Protein AF-A0A7G1I6B5-F1 (afdb_monomer)

Organism: Mycobacterium kansasii (NCBI:txid1768)

Radius of gyration: 16.51 Å; Cα contacts (8 Å, |Δi|>4): 74; chains: 1; bounding box: 40×28×38 Å

Solvent-accessible surface area (backbone atoms only — not comparable to full-atom values): 5329 Å² total; per-residue (Å²): 113,48,65,35,56,87,69,47,82,41,80,62,64,79,61,66,52,69,52,68,43,63,45,97,85,70,43,82,71,48,78,46,77,49,64,41,65,67,42,49,50,52,53,52,52,52,29,52,77,69,73,32,54,24,70,73,54,49,55,52,50,52,52,66,68,65,73,58,79,55,91,90,68,52,62,94,92,60,53,98,55,89,83,129

pLDDT: mean 88.35, std 6.61, range [59.81, 98.0]

Structure (mmCIF, N/CA/C/O backbone):
data_AF-A0A7G1I6B5-F1
#
_entry.id   AF-A0A7G1I6B5-F1
#
loop_
_atom_site.group_PDB
_atom_site.id
_atom_site.type_symbol
_atom_site.label_atom_id
_atom_site.label_alt_id
_atom_site.label_comp_id
_atom_site.label_asym_id
_atom_site.label_entity_id
_atom_site.label_seq_id
_atom_site.pdbx_PDB_ins_code
_atom_site.Cartn_x
_atom_site.Cartn_y
_atom_site.Cartn_z
_atom_site.occupancy
_atom_site.B_iso_or_equiv
_atom_site.auth_seq_id
_atom_site.auth_comp_id
_atom_site.auth_asym_id
_atom_site.auth_atom_id
_atom_site.pdbx_PDB_model_num
ATOM 1 N N . MET A 1 1 ? 1.687 1.488 8.022 1.00 81.81 1 MET A N 1
ATOM 2 C CA . MET A 1 1 ? 0.881 2.265 8.994 1.00 81.81 1 MET A CA 1
ATOM 3 C C . MET A 1 1 ? -0.348 2.821 8.294 1.00 81.81 1 MET A C 1
ATOM 5 O O . MET A 1 1 ? -0.282 3.106 7.103 1.00 81.81 1 MET A O 1
ATOM 9 N N . VAL A 1 2 ? -1.450 2.962 9.017 1.00 86.56 2 VAL A N 1
ATOM 10 C CA . VAL A 1 2 ? -2.747 3.442 8.535 1.00 86.56 2 VAL A CA 1
ATOM 11 C C . VAL A 1 2 ? -3.247 4.538 9.481 1.00 86.56 2 VAL A C 1
ATOM 13 O O . VAL A 1 2 ? -2.955 4.485 10.670 1.00 86.56 2 VAL A O 1
ATOM 16 N N . VAL A 1 3 ? -3.964 5.539 8.968 1.00 90.94 3 VAL A N 1
ATOM 17 C CA . VAL A 1 3 ? -4.585 6.595 9.788 1.00 90.94 3 VAL A CA 1
ATOM 18 C C . VAL A 1 3 ? -6.076 6.301 9.916 1.00 90.94 3 VAL A C 1
ATOM 20 O O . VAL A 1 3 ? -6.758 6.181 8.897 1.00 90.94 3 VAL A O 1
ATOM 23 N N . ASP A 1 4 ? -6.554 6.135 11.147 1.00 91.81 4 ASP A N 1
ATOM 24 C CA . ASP A 1 4 ? -7.960 5.870 11.451 1.00 91.81 4 ASP A CA 1
ATOM 25 C C . ASP A 1 4 ? -8.841 7.129 11.326 1.00 91.81 4 ASP A C 1
ATOM 27 O O . ASP A 1 4 ? -8.360 8.216 10.999 1.00 91.81 4 ASP A O 1
ATOM 31 N N . ALA A 1 5 ? -10.151 6.973 11.533 1.00 92.44 5 ALA A N 1
ATOM 32 C CA . ALA A 1 5 ? -11.120 8.066 11.413 1.00 92.44 5 ALA A CA 1
ATOM 33 C C . ALA A 1 5 ? -10.875 9.240 12.384 1.00 92.44 5 ALA A C 1
ATOM 35 O O . ALA A 1 5 ? -11.241 10.368 12.065 1.00 92.44 5 ALA A O 1
ATOM 36 N N . ASP A 1 6 ? -10.218 8.992 13.520 1.00 92.62 6 ASP A N 1
ATOM 37 C CA . ASP 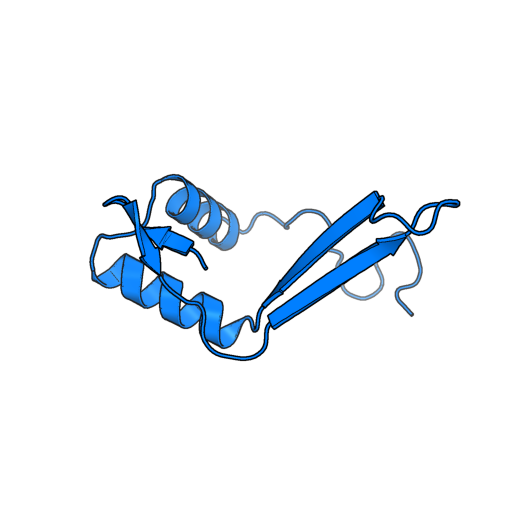A 1 6 ? -9.922 9.997 14.547 1.00 92.62 6 ASP A CA 1
ATOM 38 C C . ASP A 1 6 ? -8.527 10.626 14.357 1.00 92.62 6 ASP A C 1
ATOM 40 O O . ASP A 1 6 ? -8.067 11.412 15.186 1.00 92.62 6 ASP A O 1
A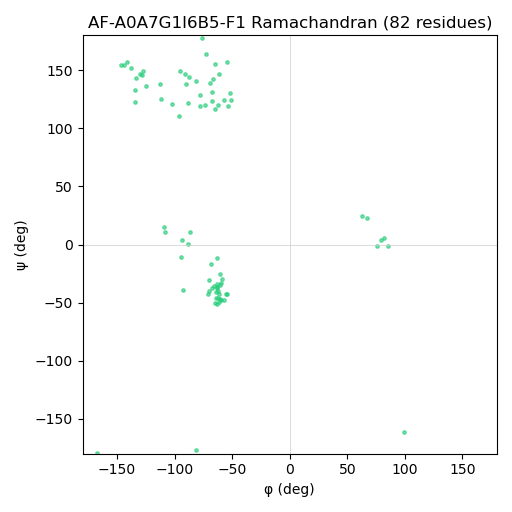TOM 44 N N . GLY A 1 7 ? -7.813 10.263 13.284 1.00 91.06 7 GLY A N 1
ATOM 45 C CA . GLY A 1 7 ? -6.432 10.687 13.045 1.00 91.06 7 GLY A CA 1
ATOM 46 C C . GLY A 1 7 ? -5.382 9.858 13.796 1.00 91.06 7 GLY A C 1
ATOM 47 O O . GLY A 1 7 ? -4.188 10.165 13.729 1.00 91.06 7 GLY A O 1
ATOM 48 N N . GLY A 1 8 ? -5.796 8.793 14.487 1.00 92.44 8 GLY A N 1
ATOM 49 C CA . GLY A 1 8 ? -4.921 7.857 15.181 1.00 92.44 8 GLY A CA 1
ATOM 50 C C . GLY A 1 8 ? -4.093 7.017 14.211 1.00 92.44 8 GLY A C 1
ATOM 51 O O . GLY A 1 8 ? -4.570 6.552 13.174 1.00 92.44 8 GLY A O 1
ATOM 52 N N . ARG A 1 9 ? -2.816 6.812 14.543 1.00 93.12 9 ARG A N 1
ATOM 53 C CA . ARG A 1 9 ? -1.891 5.994 13.751 1.00 93.12 9 ARG A CA 1
ATOM 54 C C . ARG A 1 9 ? -1.970 4.537 14.187 1.00 93.12 9 ARG A C 1
ATOM 56 O O . ARG A 1 9 ? -1.694 4.220 15.337 1.00 93.12 9 ARG A O 1
ATOM 63 N N . GLN A 1 10 ? -2.296 3.669 13.241 1.00 91.94 10 GLN A N 1
ATOM 64 C CA . GLN A 1 10 ? -2.444 2.233 13.430 1.00 91.94 10 GLN A CA 1
ATOM 65 C C . GLN A 1 10 ? -1.327 1.495 12.691 1.00 91.94 10 GLN A C 1
ATOM 67 O O . GLN A 1 10 ? -1.102 1.696 11.489 1.00 91.94 10 GLN A O 1
ATOM 72 N N . GLU A 1 11 ? -0.588 0.657 13.407 1.00 90.69 11 GLU A N 1
ATOM 73 C CA . GLU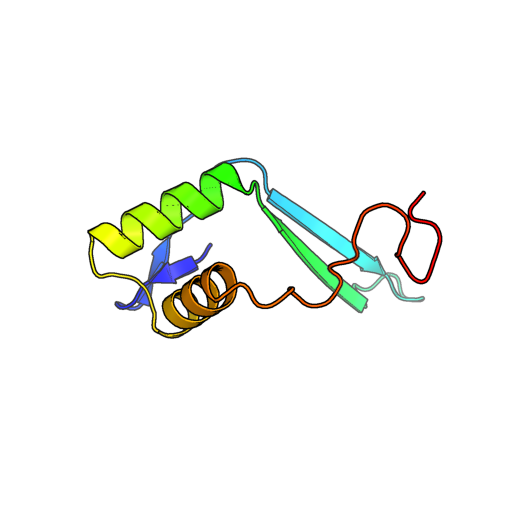 A 1 11 ? 0.494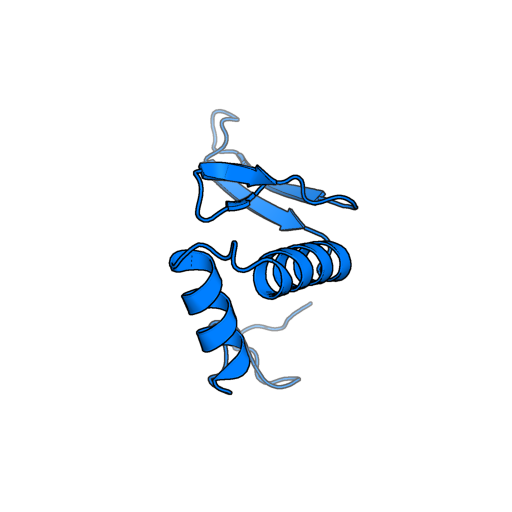 -0.137 12.836 1.00 90.69 11 GLU A CA 1
ATOM 74 C C . GLU A 1 11 ? -0.052 -1.398 12.155 1.00 90.69 11 GLU A C 1
ATOM 76 O O . GLU A 1 11 ? -0.987 -2.031 12.640 1.00 90.69 11 GLU A O 1
ATOM 81 N N . ILE A 1 12 ? 0.528 -1.751 11.005 1.00 89.12 12 ILE A N 1
ATOM 82 C CA . ILE A 1 12 ? 0.274 -3.042 10.364 1.00 89.12 12 ILE A CA 1
ATOM 83 C C . ILE A 1 12 ? 1.417 -3.947 10.804 1.00 89.12 12 ILE A C 1
ATOM 85 O O . ILE A 1 12 ? 2.555 -3.725 10.394 1.00 89.12 12 ILE A O 1
ATOM 89 N N . TYR A 1 13 ? 1.113 -4.932 11.641 1.00 90.31 13 TYR A N 1
ATOM 90 C CA . TYR A 1 13 ? 2.078 -5.955 12.037 1.00 90.31 13 TYR A CA 1
ATOM 91 C C . TYR A 1 13 ? 2.344 -6.941 10.889 1.00 90.31 13 TYR A C 1
ATOM 93 O O . TYR A 1 13 ? 1.577 -7.006 9.934 1.00 90.31 13 TYR A O 1
ATOM 101 N N . GLY A 1 14 ? 3.426 -7.716 10.980 1.00 87.31 14 GLY A N 1
ATOM 102 C CA . GLY A 1 14 ? 3.779 -8.735 9.986 1.00 87.31 14 GLY A CA 1
ATOM 103 C C . GLY A 1 14 ? 4.841 -8.284 8.981 1.00 87.31 14 GLY A C 1
ATOM 104 O O . GLY A 1 14 ? 5.606 -7.353 9.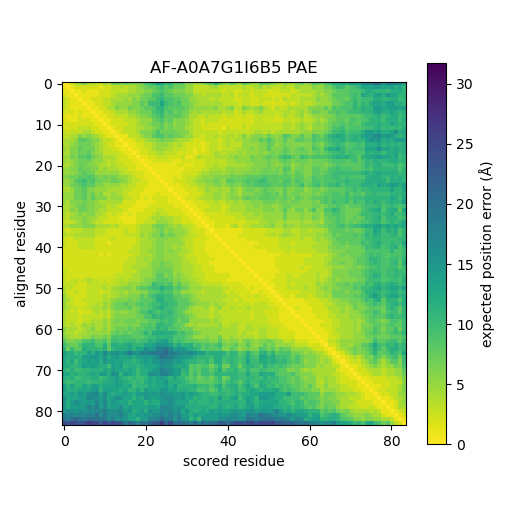230 1.00 87.31 14 GLY A O 1
ATOM 105 N N . ILE A 1 15 ? 4.922 -8.992 7.851 1.00 89.25 15 ILE A N 1
ATOM 106 C CA . ILE A 1 15 ? 5.909 -8.706 6.804 1.00 89.25 15 ILE A CA 1
ATOM 107 C C . ILE A 1 15 ? 5.441 -7.502 5.994 1.00 89.25 15 ILE A C 1
ATOM 109 O O . ILE A 1 15 ? 4.328 -7.468 5.470 1.00 89.25 15 ILE A O 1
ATOM 113 N N . GLY A 1 16 ? 6.333 -6.534 5.853 1.00 90.25 16 GLY A N 1
ATOM 114 C CA . GLY A 1 16 ? 6.186 -5.425 4.932 1.00 90.25 16 GLY A CA 1
ATOM 115 C C . GLY A 1 16 ? 7.525 -5.100 4.299 1.00 90.25 16 GLY A C 1
ATOM 116 O O . GLY A 1 16 ? 8.585 -5.418 4.841 1.00 90.25 16 GLY A O 1
ATOM 117 N N . GLY A 1 17 ? 7.473 -4.469 3.140 1.00 90.81 17 GLY A N 1
ATOM 118 C CA . GLY A 1 17 ? 8.659 -4.004 2.449 1.00 90.81 17 GLY A CA 1
ATOM 119 C C . GLY A 1 17 ? 8.298 -3.062 1.321 1.00 90.81 17 GLY A C 1
ATOM 120 O O . GLY A 1 17 ? 7.128 -2.766 1.073 1.00 90.81 17 GLY A O 1
ATOM 121 N N . SER A 1 18 ? 9.325 -2.606 0.623 1.00 93.38 18 SER A N 1
ATOM 122 C CA . SER A 1 18 ? 9.163 -1.670 -0.477 1.00 93.38 18 SER A CA 1
ATOM 123 C C . SER A 1 18 ? 9.994 -2.133 -1.657 1.00 93.38 18 SER A C 1
ATOM 125 O O . SER A 1 18 ? 11.168 -2.471 -1.518 1.00 93.38 18 SER A O 1
ATOM 127 N N . TRP A 1 19 ? 9.385 -2.132 -2.833 1.00 92.88 19 TRP A N 1
ATOM 128 C CA . TRP A 1 19 ? 10.116 -2.173 -4.088 1.00 92.88 19 TRP A CA 1
ATOM 129 C C . TRP A 1 19 ? 10.395 -0.745 -4.509 1.00 92.88 19 TRP A C 1
ATOM 131 O O . TRP A 1 19 ? 9.525 0.119 -4.405 1.00 92.88 19 TRP A O 1
ATOM 141 N N . PHE A 1 20 ? 11.596 -0.491 -5.001 1.00 96.19 20 PHE A N 1
ATOM 142 C CA . PHE A 1 20 ? 11.948 0.811 -5.531 1.00 96.19 20 PHE A CA 1
ATOM 143 C C . PHE A 1 20 ? 12.875 0.665 -6.728 1.00 96.19 20 PHE A C 1
ATOM 145 O O . PHE A 1 20 ? 13.607 -0.318 -6.854 1.00 96.19 20 PHE A O 1
ATOM 152 N N . ARG A 1 21 ? 12.846 1.666 -7.605 1.00 95.62 21 ARG A N 1
ATOM 153 C CA . ARG A 1 21 ? 13.806 1.805 -8.700 1.00 95.62 21 ARG A CA 1
ATOM 154 C C . ARG A 1 21 ? 14.678 3.018 -8.451 1.00 95.62 21 ARG A C 1
ATOM 156 O O . ARG A 1 21 ? 14.164 4.066 -8.068 1.00 95.62 21 ARG A O 1
ATOM 163 N N . LEU A 1 22 ? 15.973 2.874 -8.706 1.00 97.62 22 LEU A N 1
ATOM 164 C CA . LEU A 1 22 ? 16.909 3.990 -8.706 1.00 97.62 22 LEU A CA 1
ATOM 165 C C . LEU A 1 22 ? 17.031 4.598 -10.112 1.00 97.62 22 LEU A C 1
ATOM 167 O O . LEU A 1 22 ? 16.950 3.873 -11.108 1.00 97.62 22 LEU A O 1
ATOM 171 N N . ASN A 1 23 ? 17.238 5.909 -10.190 1.00 96.88 23 ASN A N 1
ATOM 172 C CA . ASN A 1 23 ? 17.593 6.608 -11.423 1.00 96.88 23 ASN A CA 1
ATOM 173 C C . ASN A 1 23 ? 19.107 6.488 -11.714 1.00 96.88 23 ASN A C 1
ATOM 175 O O . ASN A 1 23 ? 19.854 5.839 -10.975 1.00 96.88 23 ASN A O 1
ATOM 179 N N . ALA A 1 24 ? 19.570 7.136 -12.787 1.00 97.31 24 ALA A N 1
ATOM 180 C CA . ALA A 1 24 ? 20.986 7.148 -13.172 1.00 97.31 24 ALA A CA 1
ATOM 181 C C . ALA A 1 24 ? 21.914 7.715 -12.076 1.00 97.31 24 ALA A C 1
ATOM 183 O O . ALA A 1 24 ? 23.044 7.253 -11.925 1.00 97.31 24 ALA A O 1
ATOM 184 N N . ASP A 1 25 ? 21.406 8.638 -11.258 1.00 98.00 25 ASP A N 1
ATOM 185 C CA . ASP A 1 25 ? 22.123 9.266 -10.144 1.00 98.00 25 ASP A CA 1
ATOM 186 C C . ASP A 1 25 ? 22.026 8.464 -8.833 1.00 98.00 25 ASP A C 1
ATOM 188 O O . ASP A 1 25 ? 22.412 8.949 -7.770 1.00 98.00 25 ASP A O 1
ATOM 192 N N . LYS A 1 26 ? 21.521 7.222 -8.889 1.00 96.19 26 LYS A N 1
ATOM 193 C CA . LYS A 1 26 ? 21.302 6.331 -7.734 1.00 96.19 26 LYS A CA 1
ATOM 194 C C . LYS A 1 26 ? 20.293 6.875 -6.707 1.00 96.19 26 LYS A C 1
ATOM 196 O O . LYS A 1 26 ? 20.320 6.469 -5.547 1.00 96.19 26 LYS A O 1
ATOM 201 N N . LEU A 1 27 ? 19.382 7.753 -7.124 1.00 97.50 27 LEU A N 1
ATOM 202 C CA . LEU A 1 27 ? 18.277 8.267 -6.308 1.00 97.50 27 LEU A CA 1
ATOM 203 C C . LEU A 1 27 ? 16.999 7.462 -6.549 1.00 97.50 27 LEU A C 1
ATOM 205 O O . LEU A 1 27 ? 16.779 6.976 -7.653 1.00 97.50 27 LEU A O 1
ATOM 209 N N . ILE A 1 28 ? 16.132 7.345 -5.539 1.00 96.50 28 ILE A N 1
ATOM 210 C CA . ILE A 1 28 ? 14.839 6.655 -5.673 1.00 96.50 28 ILE A CA 1
ATOM 211 C C . ILE A 1 28 ? 13.949 7.421 -6.657 1.00 96.50 28 ILE A C 1
ATOM 213 O O . ILE A 1 28 ? 13.555 8.555 -6.402 1.00 96.50 28 ILE A O 1
ATOM 217 N N . GLU A 1 29 ? 13.610 6.779 -7.770 1.00 96.81 29 GLU A N 1
ATOM 218 C CA . GLU A 1 29 ? 12.743 7.330 -8.811 1.00 96.81 29 GLU A CA 1
ATOM 219 C C . GLU A 1 29 ? 11.276 6.956 -8.594 1.00 96.81 29 GLU A C 1
ATOM 221 O O . GLU A 1 29 ? 10.378 7.771 -8.791 1.00 96.81 29 GLU A O 1
ATOM 226 N N . TRP A 1 30 ? 11.015 5.725 -8.154 1.00 95.62 30 TRP A N 1
ATOM 227 C CA . TRP A 1 30 ? 9.697 5.323 -7.674 1.00 95.62 30 TRP A CA 1
ATOM 228 C C . TRP A 1 30 ? 9.817 4.297 -6.555 1.00 95.62 30 TRP A C 1
ATOM 230 O O . TRP A 1 30 ? 10.785 3.539 -6.503 1.00 95.62 30 TRP A O 1
ATOM 240 N N . GLN A 1 31 ? 8.794 4.255 -5.700 1.00 95.12 31 GLN A N 1
ATOM 241 C CA . GLN A 1 31 ? 8.630 3.278 -4.627 1.00 95.12 31 GLN A CA 1
ATOM 242 C C . GLN A 1 31 ? 7.195 2.725 -4.619 1.00 95.12 31 GLN A C 1
ATOM 244 O O . GLN A 1 31 ? 6.222 3.437 -4.906 1.00 95.12 31 GLN A O 1
ATOM 249 N N . ARG A 1 32 ? 7.066 1.435 -4.308 1.00 91.06 32 ARG A N 1
ATOM 250 C CA . ARG A 1 32 ? 5.806 0.728 -4.075 1.00 91.06 32 ARG A CA 1
ATOM 251 C C . ARG A 1 32 ? 5.942 -0.120 -2.823 1.00 91.06 32 ARG A C 1
ATOM 253 O O . ARG A 1 32 ? 6.813 -0.981 -2.759 1.00 91.06 32 ARG A O 1
ATOM 260 N N . ASP A 1 33 ? 5.069 0.119 -1.859 1.00 90.25 33 ASP A N 1
ATOM 261 C CA . ASP A 1 33 ? 5.040 -0.652 -0.623 1.00 90.25 33 ASP A CA 1
ATOM 262 C C . ASP A 1 33 ? 4.162 -1.889 -0.791 1.00 90.25 33 ASP A C 1
ATOM 264 O O . ASP A 1 33 ? 3.126 -1.848 -1.462 1.00 90.25 33 ASP A O 1
ATOM 268 N N . PHE A 1 34 ? 4.563 -2.980 -0.152 1.00 88.06 34 PHE A N 1
ATOM 269 C CA . PHE A 1 34 ? 3.763 -4.184 -0.012 1.00 88.06 34 PHE A CA 1
ATOM 270 C C . PHE A 1 34 ? 3.694 -4.580 1.460 1.00 88.06 34 PHE A C 1
ATOM 272 O O . PHE A 1 34 ? 4.614 -4.339 2.243 1.00 88.06 34 PHE A O 1
ATOM 279 N N . PHE A 1 35 ? 2.581 -5.199 1.828 1.00 89.38 35 PHE A N 1
ATOM 280 C CA . PHE A 1 35 ? 2.311 -5.665 3.179 1.00 89.38 35 PHE A CA 1
ATOM 281 C C . PHE A 1 35 ? 1.665 -7.039 3.103 1.00 89.38 35 PHE A C 1
ATOM 283 O O . PHE A 1 35 ? 0.974 -7.350 2.129 1.00 89.38 35 PHE A O 1
ATOM 290 N N . ASP A 1 36 ? 1.862 -7.838 4.144 1.00 88.31 36 ASP A N 1
ATOM 291 C CA . ASP A 1 36 ? 1.162 -9.101 4.302 1.00 88.31 36 ASP A CA 1
ATOM 292 C C . ASP A 1 36 ? -0.359 -8.889 4.283 1.00 88.31 36 ASP A C 1
ATOM 294 O O . ASP A 1 36 ? -0.924 -8.119 5.068 1.00 88.31 36 ASP A O 1
ATOM 298 N N . PHE A 1 37 ? -1.031 -9.596 3.375 1.00 84.75 37 PHE A N 1
ATOM 299 C CA . PHE A 1 37 ? -2.466 -9.442 3.157 1.00 84.75 37 PHE A CA 1
ATOM 300 C C . PHE A 1 37 ? -3.282 -9.826 4.398 1.00 84.75 37 PHE A C 1
ATOM 302 O O . PHE A 1 37 ? -4.283 -9.170 4.699 1.00 84.75 37 PHE A O 1
ATOM 309 N N . GLY A 1 38 ? -2.851 -10.856 5.135 1.00 87.56 38 GLY A N 1
ATOM 310 C CA . GLY A 1 38 ? -3.536 -11.335 6.333 1.00 87.56 38 GLY A CA 1
ATOM 311 C C . GLY A 1 38 ? -3.565 -10.279 7.436 1.00 87.56 38 GLY A C 1
ATOM 3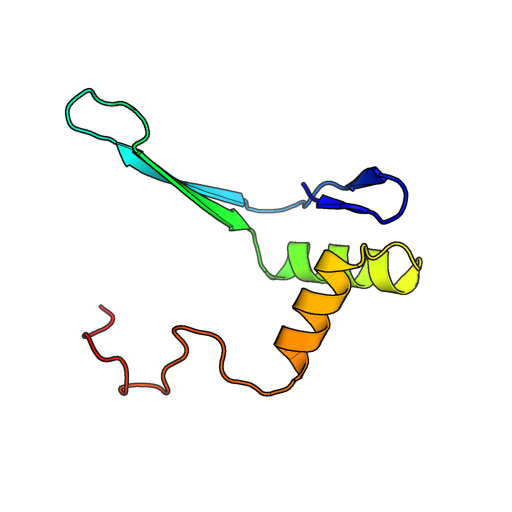12 O O . GLY A 1 38 ? -4.638 -9.939 7.938 1.00 87.56 38 GLY A O 1
ATOM 313 N N . HIS A 1 39 ? -2.410 -9.700 7.764 1.00 91.25 39 HIS A N 1
ATOM 314 C CA . HIS A 1 39 ? -2.317 -8.665 8.795 1.00 91.25 39 HIS A CA 1
ATOM 315 C C . HIS A 1 39 ? -3.008 -7.356 8.400 1.00 91.25 39 HIS A C 1
ATOM 317 O O . HIS A 1 39 ? -3.669 -6.738 9.239 1.00 91.25 39 HIS A O 1
ATOM 323 N N . VAL A 1 40 ? -2.925 -6.947 7.126 1.00 89.88 40 VAL A N 1
ATOM 324 C CA . VAL A 1 40 ? -3.693 -5.794 6.625 1.00 89.88 40 VAL A CA 1
ATOM 325 C C . VAL A 1 40 ? -5.191 -6.043 6.793 1.00 89.88 40 VAL A C 1
ATOM 327 O O . VAL A 1 40 ? -5.898 -5.197 7.339 1.00 89.88 40 VAL A O 1
ATOM 330 N N . SER A 1 41 ? -5.673 -7.216 6.379 1.00 88.56 41 SER A N 1
ATOM 331 C CA . SER A 1 41 ? -7.091 -7.574 6.482 1.00 88.56 41 SER A CA 1
ATOM 332 C C . SER A 1 41 ? -7.564 -7.602 7.936 1.00 88.56 41 SER A C 1
ATOM 334 O O . SER A 1 41 ? -8.629 -7.069 8.246 1.00 88.56 41 SER A O 1
ATOM 336 N N . ALA A 1 42 ? -6.759 -8.160 8.845 1.00 91.56 42 ALA A N 1
ATOM 337 C CA . ALA A 1 42 ? -7.069 -8.211 10.270 1.00 91.56 42 ALA A CA 1
ATOM 338 C C . ALA A 1 42 ? -7.215 -6.809 10.883 1.00 91.56 42 ALA A C 1
ATOM 340 O O . ALA A 1 42 ? -8.210 -6.542 11.561 1.00 91.56 42 ALA A O 1
ATOM 341 N N . LEU A 1 43 ? -6.280 -5.896 10.591 1.00 92.75 43 LEU A N 1
ATOM 342 C CA . LEU A 1 43 ? -6.352 -4.514 11.071 1.00 92.75 43 LEU A CA 1
ATOM 343 C C . LEU A 1 43 ? -7.593 -3.794 10.528 1.00 92.75 43 LEU A C 1
ATOM 345 O O . LEU A 1 43 ? -8.312 -3.139 11.281 1.00 92.75 43 LEU A O 1
ATOM 349 N N . TYR A 1 44 ? -7.876 -3.928 9.231 1.00 90.44 44 TYR A N 1
ATOM 350 C CA . TYR A 1 44 ? -9.033 -3.273 8.614 1.00 90.44 44 TYR A CA 1
ATOM 351 C C . TYR A 1 44 ? -10.353 -3.805 9.191 1.00 90.44 44 TYR A C 1
ATOM 353 O O . TYR A 1 44 ? -11.250 -3.018 9.494 1.00 90.44 44 TYR A O 1
ATOM 361 N N . LEU A 1 45 ? -10.461 -5.118 9.426 1.00 90.38 45 LEU A N 1
ATOM 362 C CA . LEU A 1 45 ? -11.611 -5.722 10.105 1.00 90.38 45 LEU A CA 1
ATOM 363 C C . LEU A 1 45 ? -11.768 -5.219 11.546 1.00 90.38 45 LEU A C 1
ATOM 365 O O . LEU A 1 45 ? -12.890 -4.968 11.986 1.00 90.38 45 LEU A O 1
ATOM 369 N N . GLN A 1 46 ? -10.669 -5.054 12.283 1.00 92.69 46 GLN A N 1
ATOM 370 C CA . GLN A 1 46 ? -10.696 -4.497 13.636 1.00 92.69 46 GLN A CA 1
ATOM 371 C C . GLN A 1 46 ? -11.182 -3.042 13.635 1.00 92.69 46 GLN A C 1
ATOM 373 O O . GLN A 1 46 ? -12.057 -2.687 14.424 1.00 92.69 46 GLN A O 1
ATOM 378 N N . LEU A 1 47 ? -10.670 -2.207 12.727 1.00 92.62 47 LEU A N 1
ATOM 379 C CA . LEU A 1 47 ? -11.111 -0.816 12.591 1.00 92.62 47 LEU A CA 1
ATOM 380 C C . LEU A 1 47 ? -12.581 -0.718 12.186 1.00 92.62 47 LEU A C 1
ATOM 382 O O . LEU A 1 47 ? -13.294 0.138 12.705 1.00 92.62 47 LEU A O 1
ATOM 386 N N . MET A 1 48 ? -13.053 -1.623 11.326 1.00 90.56 48 MET A N 1
ATOM 387 C CA . MET A 1 48 ? -14.463 -1.710 10.949 1.00 90.56 48 MET A CA 1
ATOM 388 C C . MET A 1 48 ? -15.352 -2.014 12.156 1.00 90.56 48 MET A C 1
ATOM 390 O O . MET A 1 48 ? -16.322 -1.298 12.392 1.00 90.56 48 MET A O 1
ATOM 394 N N . LYS A 1 49 ? -14.995 -3.029 12.956 1.00 91.50 49 LYS A N 1
ATOM 395 C CA . LYS A 1 49 ? -15.728 -3.391 14.184 1.00 91.50 49 LYS A CA 1
ATOM 396 C C . LYS A 1 49 ? -15.771 -2.251 15.200 1.00 91.50 49 LYS A C 1
ATOM 398 O O . LYS A 1 49 ? -16.764 -2.102 15.901 1.00 91.50 49 LYS A O 1
ATOM 403 N N . ASN A 1 50 ? -14.715 -1.444 15.250 1.00 92.94 50 ASN A N 1
ATOM 404 C CA . ASN A 1 50 ? -14.595 -0.330 16.185 1.00 92.94 50 ASN A CA 1
ATOM 405 C C . ASN A 1 50 ? -15.196 0.983 15.654 1.00 92.94 50 ASN A C 1
ATOM 407 O O . ASN A 1 50 ? -15.104 1.996 16.339 1.00 92.94 50 ASN A O 1
ATOM 411 N N . GLY A 1 51 ? -15.769 0.998 14.442 1.00 91.31 51 GLY A N 1
ATOM 412 C CA . GLY A 1 51 ? -16.308 2.217 13.830 1.00 91.31 51 GLY A CA 1
ATOM 413 C C . GLY A 1 51 ? -15.243 3.262 13.476 1.00 91.31 51 GLY A C 1
ATOM 414 O O . GLY A 1 51 ? -15.557 4.440 13.367 1.00 91.31 51 GLY A O 1
ATOM 415 N N . LYS A 1 52 ? -13.983 2.843 13.302 1.00 94.12 52 LYS A N 1
ATOM 416 C CA . LYS A 1 52 ? -12.814 3.717 13.090 1.00 94.12 52 LYS A CA 1
ATOM 417 C C . LYS A 1 52 ? -12.244 3.667 11.670 1.00 94.12 52 LYS A C 1
ATOM 419 O O . LYS A 1 52 ? -11.118 4.109 11.433 1.00 94.12 52 LYS A O 1
ATOM 424 N N . LEU A 1 53 ? -12.985 3.115 10.711 1.00 91.12 53 LEU A N 1
ATOM 425 C CA . LEU A 1 53 ? -12.589 3.185 9.306 1.00 91.12 53 LEU A CA 1
ATOM 426 C C . LEU A 1 53 ? -12.668 4.631 8.821 1.00 91.12 53 LEU A C 1
ATOM 428 O O . LEU A 1 53 ? -13.732 5.244 8.857 1.00 91.12 53 LEU A O 1
ATOM 432 N N . SER A 1 54 ? -11.556 5.151 8.305 1.00 88.94 54 SER A N 1
ATOM 433 C CA . SER A 1 54 ? -11.598 6.401 7.554 1.00 88.94 54 SER A CA 1
ATOM 434 C C . SER A 1 54 ? -12.406 6.217 6.266 1.00 88.94 54 SER A C 1
ATOM 436 O O . SER A 1 54 ? -12.503 5.111 5.722 1.00 88.94 54 SER A O 1
ATOM 438 N N . GLU A 1 55 ? -12.961 7.309 5.741 1.00 88.25 55 GLU A N 1
ATOM 439 C CA . GLU A 1 55 ? -13.768 7.281 4.516 1.00 88.25 55 GLU A CA 1
ATOM 440 C C . GLU A 1 55 ? -13.009 6.639 3.342 1.00 88.25 55 GLU A C 1
ATOM 442 O O . GLU A 1 55 ? 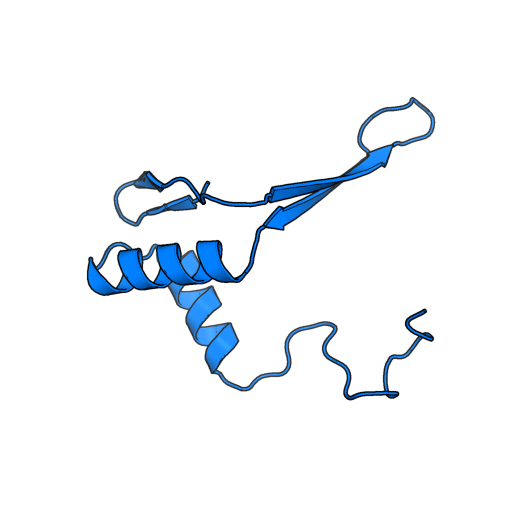-13.532 5.774 2.641 1.00 88.25 55 GLU A O 1
ATOM 447 N N . GLY A 1 56 ? -11.723 6.971 3.189 1.00 86.88 56 GLY A N 1
ATOM 448 C CA . GLY A 1 56 ? -10.871 6.385 2.157 1.00 86.88 56 GLY A CA 1
ATOM 449 C C . GLY A 1 56 ? -10.671 4.872 2.304 1.00 86.88 56 GLY A C 1
ATOM 450 O O . GLY A 1 56 ? -10.583 4.171 1.295 1.00 86.88 56 GLY A O 1
ATOM 451 N N . MET A 1 57 ? -10.620 4.341 3.530 1.00 88.44 57 MET A N 1
ATOM 452 C CA . MET A 1 57 ? -10.559 2.891 3.743 1.00 88.44 57 MET A CA 1
ATOM 453 C C . MET A 1 57 ? -11.881 2.215 3.405 1.00 88.44 57 MET A C 1
AT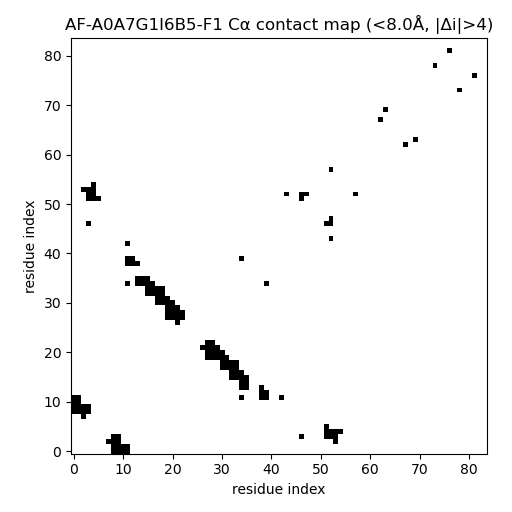OM 455 O O . MET A 1 57 ? -11.872 1.175 2.747 1.00 88.44 57 MET A O 1
ATOM 459 N N . ARG A 1 58 ? -13.003 2.822 3.804 1.00 86.94 58 ARG A N 1
ATOM 460 C CA . ARG A 1 58 ? -14.340 2.317 3.483 1.00 86.94 58 ARG A CA 1
ATOM 461 C C . ARG A 1 58 ? -14.530 2.198 1.970 1.00 86.94 58 ARG A C 1
ATOM 463 O O . ARG A 1 58 ? -14.852 1.116 1.494 1.00 86.94 58 ARG A O 1
ATOM 470 N N . ASN A 1 59 ? -14.176 3.239 1.216 1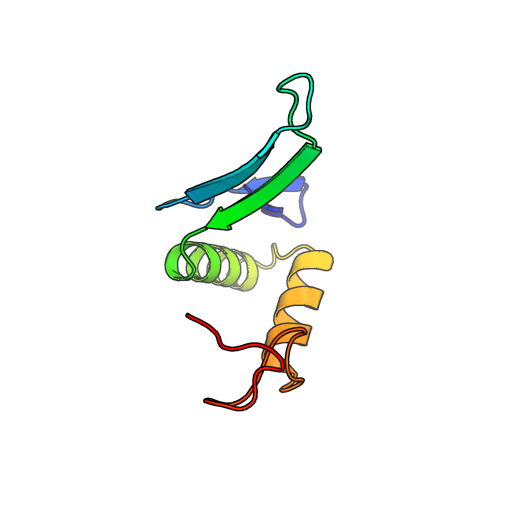.00 88.25 59 ASN A N 1
ATOM 471 C CA . ASN A 1 59 ? -14.265 3.243 -0.248 1.00 88.25 59 ASN A CA 1
ATOM 472 C C . ASN A 1 59 ? -13.395 2.147 -0.899 1.00 88.25 59 ASN A C 1
ATOM 474 O O . ASN A 1 59 ? -13.773 1.564 -1.913 1.00 88.25 59 ASN A O 1
ATOM 478 N N . ARG A 1 60 ? -12.223 1.834 -0.324 1.00 83.19 60 ARG A N 1
ATOM 479 C CA . ARG A 1 60 ? -11.353 0.745 -0.811 1.00 83.19 60 ARG A CA 1
ATOM 480 C C . ARG A 1 60 ? -11.944 -0.636 -0.542 1.00 83.19 60 ARG A C 1
ATOM 482 O O . ARG A 1 60 ? -11.843 -1.497 -1.411 1.00 83.19 60 ARG A O 1
ATOM 489 N N . ILE A 1 61 ? -12.549 -0.838 0.630 1.00 83.94 61 ILE A N 1
ATOM 490 C CA . ILE A 1 61 ? -13.252 -2.084 0.961 1.00 83.94 61 ILE A CA 1
ATOM 491 C C . ILE A 1 61 ? -14.458 -2.251 0.038 1.00 83.94 61 ILE A C 1
ATOM 493 O O . ILE A 1 61 ? -14.573 -3.294 -0.595 1.00 83.94 61 ILE A O 1
ATOM 497 N N . GLU A 1 62 ? -15.302 -1.221 -0.089 1.00 84.44 62 GLU A N 1
ATOM 498 C CA . GLU A 1 62 ? -16.489 -1.217 -0.957 1.00 84.44 62 GLU A CA 1
ATOM 499 C C . GLU A 1 62 ? -16.123 -1.545 -2.410 1.00 84.44 62 GLU A C 1
ATOM 501 O O . GLU A 1 62 ? -16.756 -2.392 -3.036 1.00 84.44 62 GLU A O 1
ATOM 506 N N . ARG A 1 63 ? -15.030 -0.968 -2.922 1.00 82.88 63 ARG A N 1
ATOM 507 C CA . ARG A 1 63 ? -14.493 -1.313 -4.243 1.00 82.88 63 ARG A CA 1
ATOM 508 C C . ARG A 1 63 ? -13.972 -2.751 -4.330 1.00 82.88 63 ARG A C 1
ATOM 510 O O . ARG A 1 63 ? -14.085 -3.372 -5.376 1.00 82.88 63 ARG A O 1
ATOM 517 N N . GLY A 1 64 ? -13.379 -3.282 -3.263 1.00 75.12 64 GLY A N 1
ATOM 518 C CA . GLY A 1 64 ? -12.894 -4.664 -3.228 1.00 75.12 64 GLY A CA 1
ATOM 519 C C . GLY A 1 64 ? -14.019 -5.704 -3.209 1.00 75.12 64 GLY A C 1
ATOM 520 O O . GLY A 1 64 ? -13.843 -6.798 -3.739 1.00 75.12 64 GLY A O 1
ATOM 521 N N . ILE A 1 65 ? -15.173 -5.366 -2.623 1.00 80.00 65 ILE A N 1
ATOM 522 C CA . ILE A 1 65 ? -16.348 -6.250 -2.530 1.00 80.00 65 ILE A CA 1
ATOM 523 C C . ILE A 1 65 ? -17.368 -6.040 -3.654 1.00 80.00 65 ILE A C 1
ATOM 525 O O . ILE A 1 65 ? -18.271 -6.861 -3.792 1.00 80.00 65 ILE A O 1
ATOM 529 N N . SER A 1 66 ? -17.248 -4.977 -4.459 1.00 82.19 66 SER A N 1
ATOM 530 C CA . SER A 1 66 ? -18.215 -4.648 -5.520 1.00 82.19 66 SER A CA 1
ATOM 531 C C . SER A 1 66 ? -18.307 -5.709 -6.623 1.00 82.19 66 SER A C 1
ATOM 533 O O . SER A 1 66 ? -19.210 -5.657 -7.455 1.00 82.19 66 SER A O 1
ATOM 535 N N . GLY A 1 67 ? -17.376 -6.669 -6.655 1.00 73.19 67 GLY A N 1
ATOM 536 C CA . GLY A 1 67 ? -17.273 -7.678 -7.709 1.00 73.19 67 GLY A CA 1
ATOM 537 C C . GLY A 1 67 ? -16.674 -7.132 -9.007 1.00 73.19 67 GLY A C 1
ATOM 538 O O . GLY A 1 67 ? -16.468 -7.894 -9.954 1.00 73.19 67 GLY A O 1
ATOM 539 N N . GLU A 1 68 ? -16.348 -5.836 -9.057 1.00 80.62 68 GLU A N 1
ATOM 540 C CA . GLU A 1 68 ? -15.607 -5.261 -10.169 1.00 80.62 68 GLU A CA 1
ATOM 541 C C . GLU A 1 68 ? -14.179 -5.805 -10.181 1.00 80.62 68 GLU A C 1
ATOM 543 O O . GLU A 1 68 ? -13.465 -5.817 -9.174 1.00 80.62 68 GLU A O 1
ATOM 548 N N . LYS A 1 69 ? -13.738 -6.255 -11.357 1.00 79.12 69 LYS A N 1
ATOM 549 C CA . LYS A 1 69 ? -12.365 -6.715 -11.546 1.00 79.12 69 LYS A CA 1
ATOM 550 C C . LYS A 1 69 ? -11.418 -5.547 -11.291 1.00 79.12 69 LYS A C 1
ATOM 552 O O . LYS A 1 69 ? -11.473 -4.525 -11.976 1.00 79.12 69 LYS A O 1
ATOM 557 N N . MET A 1 70 ? -10.536 -5.713 -10.312 1.00 79.44 70 MET A N 1
ATOM 558 C CA . MET A 1 70 ? -9.531 -4.704 -10.001 1.00 79.44 70 MET A CA 1
ATOM 559 C C . MET A 1 70 ? -8.603 -4.483 -11.206 1.00 79.44 70 MET A C 1
ATOM 561 O O . MET A 1 70 ? -8.327 -5.430 -11.947 1.00 79.44 70 MET A O 1
ATOM 565 N N . PRO A 1 71 ? -8.095 -3.257 -11.422 1.00 78.38 71 PRO A N 1
ATOM 566 C CA . PRO A 1 71 ? -7.121 -2.997 -12.475 1.00 78.38 71 PRO A CA 1
ATOM 567 C C . PRO A 1 71 ? -5.942 -3.971 -12.390 1.00 78.38 71 PRO A C 1
ATOM 569 O O . PRO A 1 71 ? -5.371 -4.164 -11.319 1.00 78.38 71 PRO A O 1
ATOM 572 N N . GLY A 1 72 ? -5.594 -4.590 -13.518 1.00 75.31 72 GLY A N 1
ATOM 573 C CA . GLY A 1 72 ? -4.547 -5.613 -13.576 1.00 75.31 72 GLY A CA 1
ATOM 574 C C . GLY A 1 72 ? -5.012 -7.035 -13.244 1.00 75.31 72 GLY A C 1
ATOM 575 O O . GLY A 1 72 ? -4.205 -7.956 -13.332 1.00 75.31 72 GLY A O 1
ATOM 576 N N . TYR A 1 73 ? -6.290 -7.248 -12.912 1.00 82.19 73 TYR A N 1
ATOM 577 C CA . TYR A 1 73 ? -6.861 -8.590 -12.836 1.00 82.19 73 TYR A CA 1
ATOM 578 C C . TYR A 1 73 ? -7.061 -9.159 -14.243 1.00 82.19 73 TYR A C 1
ATOM 580 O O . TYR A 1 73 ? -7.856 -8.644 -15.033 1.00 82.19 73 TYR A O 1
ATOM 588 N N . TYR A 1 74 ? -6.401 -10.280 -14.512 1.00 84.94 74 TYR A N 1
ATOM 589 C CA . TYR A 1 74 ? -6.624 -11.100 -15.695 1.00 84.94 74 TYR A CA 1
ATOM 590 C C . TYR A 1 74 ? -6.941 -12.525 -15.241 1.00 84.94 74 TYR A C 1
ATOM 592 O O . TYR A 1 74 ? -6.273 -13.028 -14.333 1.00 84.94 74 TYR A O 1
ATOM 600 N N . PRO A 1 75 ? -7.939 -13.197 -15.841 1.00 86.12 75 PRO A N 1
ATOM 601 C CA . PRO A 1 75 ? -8.101 -14.631 -15.649 1.00 86.12 75 PRO A CA 1
ATOM 602 C C . PRO A 1 75 ? -6.807 -15.379 -15.990 1.00 86.12 75 PRO A C 1
ATOM 604 O O . PRO A 1 75 ? -5.980 -14.892 -16.766 1.00 86.12 75 PRO A O 1
ATOM 607 N N . LEU A 1 76 ? -6.647 -16.577 -15.426 1.00 85.19 76 LEU A N 1
ATOM 608 C CA . LEU A 1 76 ? -5.471 -17.410 -15.664 1.00 85.19 76 LEU A CA 1
ATOM 609 C C . LEU A 1 76 ? -5.217 -17.566 -17.176 1.00 85.19 76 LEU A C 1
ATOM 611 O O . LEU A 1 76 ? -6.108 -17.974 -17.919 1.00 85.19 76 LEU A O 1
ATOM 615 N N . GLY A 1 77 ? -4.012 -17.201 -17.622 1.00 86.62 77 GLY A N 1
ATOM 616 C CA . GLY A 1 77 ? -3.602 -17.276 -19.030 1.00 86.62 77 GLY A CA 1
ATOM 617 C C . GLY A 1 77 ? -4.104 -16.147 -19.941 1.00 86.62 77 GLY A C 1
ATOM 618 O O . GLY A 1 77 ? -3.845 -16.198 -21.137 1.00 86.62 77 GLY A O 1
ATOM 619 N N . GLN A 1 78 ? -4.797 -15.131 -19.414 1.00 89.00 78 GLN A N 1
ATOM 620 C CA . GLN A 1 78 ? -5.345 -14.015 -20.207 1.00 89.00 78 GLN A CA 1
ATOM 621 C C . GLN A 1 78 ? -4.609 -12.682 -19.999 1.00 89.00 78 GLN A C 1
ATOM 623 O O . GLN A 1 78 ? -5.103 -11.631 -20.408 1.00 89.00 78 GLN A O 1
ATOM 628 N N . ALA A 1 79 ? -3.452 -12.694 -19.334 1.00 89.56 79 ALA A N 1
ATOM 629 C CA . ALA A 1 79 ? -2.640 -11.493 -19.183 1.00 89.56 79 ALA A CA 1
ATOM 630 C C . ALA A 1 79 ? -2.074 -11.047 -20.550 1.00 89.56 79 ALA A C 1
ATOM 632 O O . ALA A 1 79 ? -1.689 -11.895 -21.355 1.00 89.56 79 ALA A O 1
ATOM 633 N N . PRO A 1 80 ? -1.990 -9.731 -20.827 1.00 87.25 80 PRO A N 1
ATOM 634 C CA . PRO A 1 80 ? -1.526 -9.203 -22.116 1.00 87.25 80 PRO A CA 1
ATOM 635 C C . PRO A 1 80 ? -0.033 -9.451 -22.360 1.00 87.25 80 PRO A C 1
ATOM 637 O O . PRO A 1 80 ? 0.443 -9.335 -23.486 1.00 87.25 80 PRO A O 1
ATOM 640 N N . VAL A 1 81 ? 0.704 -9.778 -21.300 1.00 86.25 81 VAL A N 1
ATOM 641 C CA . VAL A 1 81 ? 2.096 -10.213 -21.336 1.00 86.25 81 VAL A CA 1
ATOM 642 C C . VAL A 1 81 ? 2.212 -11.516 -20.546 1.00 86.25 81 VAL A C 1
ATOM 644 O O . VAL A 1 81 ? 1.493 -11.670 -19.553 1.00 86.25 81 VAL A O 1
ATOM 647 N N . PRO A 1 82 ? 3.096 -12.448 -20.945 1.00 80.12 82 PRO A N 1
ATOM 648 C CA . PRO A 1 82 ? 3.398 -13.619 -20.136 1.00 80.12 82 PRO A CA 1
ATOM 649 C C . PRO A 1 82 ? 3.812 -13.182 -18.728 1.00 80.12 82 PRO A C 1
ATOM 651 O O . PRO A 1 82 ? 4.779 -12.437 -18.558 1.00 80.12 82 PRO A O 1
ATOM 654 N N . LEU A 1 83 ? 3.044 -13.612 -17.729 1.00 69.50 83 LEU A N 1
ATOM 655 C CA . LEU A 1 83 ? 3.475 -13.562 -16.339 1.00 69.50 83 LEU A CA 1
ATOM 656 C C . LEU A 1 83 ? 4.436 -14.741 -16.168 1.00 69.50 83 LEU A C 1
ATOM 658 O O . LEU A 1 83 ? 4.075 -15.872 -16.495 1.00 69.50 83 LEU A O 1
ATOM 662 N N . TRP A 1 84 ? 5.674 -14.422 -15.808 1.00 59.81 84 TRP A N 1
ATOM 663 C CA . TRP A 1 84 ? 6.805 -15.343 -15.715 1.00 59.81 84 TRP A CA 1
ATOM 664 C C . TRP A 1 84 ? 6.649 -16.344 -14.570 1.00 59.81 84 TRP A C 1
ATOM 666 O O . TRP A 1 84 ? 6.089 -15.962 -13.517 1.00 59.81 84 TRP A O 1
#

Secondary structure (DSSP, 8-state):
-EE-TTS-EE---S-EEEEEEE-TTS-EEEEEEEE-HHHHHHHHHHHHHTT---HHHHHHHHHHHS-PPPTT---TT--SS---

Nearest PDB structures (foldseek):
  7vlj-assembly1_B  TM=5.249E-01  e=3.639E+00  Entamoeba histolytica
  5jhf-assembly3_E  TM=5.410E-01  e=5.860E+00  Lachancea thermotolerans CBS 6340
  5jhf-assembly2_B  TM=5.707E-01  e=7.188E+00  Lachancea thermotolerans CBS 6340
  1ihr-assembly1_A  TM=3.264E-01  e=1.310E+00  Escherichia coli

Mean predicted aligned error: 6.52 Å

Sequence (84 aa):
MVVDADGGRQEIYGIGGSWFRLNADKLIEWQRDFFDFGHVSALYLQLMKNGKLSEGMRNRIERGISGEKMPGYYPLGQAPVPLW

Foldseek 3Di:
DDQWQVRDDDDQDDDKDKDFDADPVRHTPDIDIDDDPVSVVVVLVVCVVVVTHHPVSVVVVCVVPVPDQDPPDDPVPGHPDDDD